Protein AF-A0A954WL47-F1 (afdb_monomer)

pLDDT: mean 75.38, std 18.63, range [33.91, 95.5]

Nearest PDB structures (foldseek):
  4k7r-assembly1_A  TM=2.442E-01  e=9.337E+00  Escherichia coli K-12

Radius of gyration: 32.82 Å; Cα contacts (8 Å, |Δi|>4): 148; chains: 1; bounding box: 80×75×80 Å

Structure (mmCIF, N/CA/C/O backbone):
data_AF-A0A954WL47-F1
#
_entry.id   AF-A0A954WL47-F1
#
loop_
_atom_site.group_PDB
_atom_site.id
_atom_site.type_symbol
_atom_site.label_atom_id
_atom_site.label_alt_id
_atom_site.label_comp_id
_atom_site.label_asym_id
_atom_site.label_entity_id
_atom_site.label_seq_id
_atom_site.pdbx_PDB_ins_code
_atom_site.Cartn_x
_atom_site.Cartn_y
_atom_site.Cartn_z
_atom_site.occupancy
_atom_site.B_iso_or_equiv
_atom_site.auth_seq_id
_atom_site.auth_comp_id
_atom_site.auth_asym_id
_atom_site.auth_atom_id
_atom_site.pdbx_PDB_model_num
ATOM 1 N N . ASP A 1 1 ? -20.703 -9.433 -10.220 1.00 66.06 1 ASP A N 1
ATOM 2 C CA . ASP A 1 1 ? -19.665 -9.596 -9.193 1.00 66.06 1 ASP A CA 1
ATOM 3 C C . ASP A 1 1 ? -19.896 -8.553 -8.104 1.00 66.06 1 ASP A C 1
ATOM 5 O O . ASP A 1 1 ? -20.105 -7.383 -8.416 1.00 66.06 1 ASP A O 1
ATOM 9 N N . LEU A 1 2 ? -19.964 -8.980 -6.845 1.00 84.06 2 LEU A N 1
ATOM 10 C CA . LEU A 1 2 ? -20.171 -8.083 -5.706 1.00 84.06 2 LEU A CA 1
ATOM 11 C C . LEU A 1 2 ? -18.911 -7.250 -5.420 1.00 84.06 2 LEU A C 1
ATOM 13 O O . LEU A 1 2 ? -19.031 -6.109 -4.975 1.00 84.06 2 LEU A O 1
ATOM 17 N N . GLY A 1 3 ? -17.723 -7.790 -5.718 1.00 80.69 3 GLY A N 1
ATOM 18 C CA . GLY A 1 3 ? -16.443 -7.127 -5.466 1.00 80.69 3 GLY A CA 1
ATOM 19 C C . GLY A 1 3 ? -16.316 -5.807 -6.218 1.00 80.69 3 GLY A C 1
ATOM 20 O O . GLY A 1 3 ? -16.008 -4.786 -5.612 1.00 80.69 3 GLY A O 1
ATOM 21 N N . ASP A 1 4 ? -16.657 -5.798 -7.505 1.00 83.25 4 ASP A N 1
ATOM 22 C CA . ASP A 1 4 ? -16.600 -4.592 -8.341 1.00 83.25 4 ASP A CA 1
ATOM 23 C C . ASP A 1 4 ? -17.608 -3.522 -7.899 1.00 83.25 4 ASP A C 1
ATOM 25 O O . ASP A 1 4 ? -17.329 -2.323 -7.943 1.00 83.25 4 ASP A O 1
ATOM 29 N N . THR A 1 5 ? -18.774 -3.953 -7.408 1.00 87.75 5 THR A N 1
ATOM 30 C CA . THR A 1 5 ? -19.810 -3.044 -6.894 1.00 87.75 5 THR A CA 1
ATOM 31 C C . THR A 1 5 ? -19.351 -2.383 -5.598 1.00 87.75 5 THR A C 1
ATOM 33 O O . THR A 1 5 ? -19.412 -1.161 -5.466 1.00 87.75 5 THR A O 1
ATOM 36 N N . ILE A 1 6 ? -18.821 -3.172 -4.656 1.00 85.88 6 ILE A N 1
ATOM 37 C CA . ILE A 1 6 ? -18.191 -2.646 -3.438 1.00 85.88 6 ILE A CA 1
ATOM 38 C C . ILE A 1 6 ? -17.049 -1.711 -3.826 1.00 85.88 6 ILE A C 1
ATOM 40 O O . ILE A 1 6 ? -16.905 -0.630 -3.252 1.00 85.88 6 ILE A O 1
ATOM 44 N N . ASP A 1 7 ? -16.268 -2.085 -4.837 1.00 81.31 7 ASP A N 1
ATOM 45 C CA . ASP A 1 7 ? -15.138 -1.294 -5.270 1.00 81.31 7 ASP A CA 1
ATOM 46 C C . ASP A 1 7 ? -15.540 0.069 -5.858 1.00 81.31 7 ASP A C 1
ATOM 48 O O . ASP A 1 7 ? -14.795 1.039 -5.691 1.00 81.31 7 ASP A O 1
ATOM 52 N N . SER A 1 8 ? -16.703 0.155 -6.499 1.00 83.94 8 SER A N 1
ATOM 53 C CA . SER A 1 8 ? -17.252 1.393 -7.054 1.00 83.94 8 SER A CA 1
ATOM 54 C C . SER A 1 8 ? -17.951 2.261 -6.002 1.00 83.94 8 SER A C 1
ATOM 56 O O . SER A 1 8 ? -17.809 3.483 -6.020 1.00 83.94 8 SER A O 1
ATOM 58 N N . CYS A 1 9 ? -18.673 1.650 -5.059 1.00 87.19 9 CYS A N 1
ATOM 59 C CA . CYS A 1 9 ? -19.509 2.375 -4.099 1.00 87.19 9 CYS A CA 1
ATOM 60 C C . CYS A 1 9 ? -18.787 2.769 -2.802 1.00 87.19 9 CYS A C 1
ATOM 62 O O . CYS A 1 9 ? -19.309 3.578 -2.035 1.00 87.19 9 CYS A O 1
ATOM 64 N N . THR A 1 10 ? -17.608 2.211 -2.519 1.00 87.44 10 THR A N 1
ATOM 65 C CA . THR A 1 10 ? -16.843 2.548 -1.309 1.00 87.44 10 THR A CA 1
ATOM 66 C C . THR A 1 10 ? -15.796 3.615 -1.598 1.00 87.44 10 THR A C 1
ATOM 68 O O . THR A 1 10 ? -15.015 3.485 -2.537 1.00 87.44 10 THR A O 1
ATOM 71 N N . ALA A 1 11 ? -15.771 4.662 -0.763 1.00 89.06 11 ALA A N 1
ATOM 72 C CA . ALA A 1 11 ? -14.850 5.801 -0.857 1.00 89.06 11 ALA A CA 1
ATOM 73 C C . ALA A 1 11 ? -13.423 5.489 -0.363 1.00 89.06 11 ALA A C 1
ATOM 75 O O . ALA A 1 11 ? -12.446 6.087 -0.821 1.00 89.06 11 ALA A O 1
ATOM 76 N N . PHE A 1 12 ? -13.311 4.566 0.593 1.00 90.88 12 PHE A N 1
ATOM 77 C CA . PHE A 1 12 ? -12.076 4.208 1.280 1.00 90.88 12 PHE A CA 1
ATOM 78 C C . PHE A 1 12 ? -11.968 2.696 1.394 1.00 90.88 12 PHE A C 1
ATOM 80 O O . PHE A 1 12 ? -12.939 2.028 1.752 1.00 90.88 12 PHE A O 1
ATOM 87 N N . LYS A 1 13 ? -10.774 2.170 1.126 1.00 91.25 13 LYS A N 1
ATOM 88 C CA . LYS A 1 13 ? -10.486 0.742 1.227 1.00 91.25 13 LYS A CA 1
ATOM 89 C C . LYS A 1 13 ? -9.172 0.533 1.941 1.00 91.25 13 LYS A C 1
ATOM 91 O O . LYS A 1 13 ? -8.182 1.189 1.621 1.00 91.25 13 LYS A O 1
ATOM 96 N N . GLN A 1 14 ? -9.176 -0.419 2.862 1.00 92.62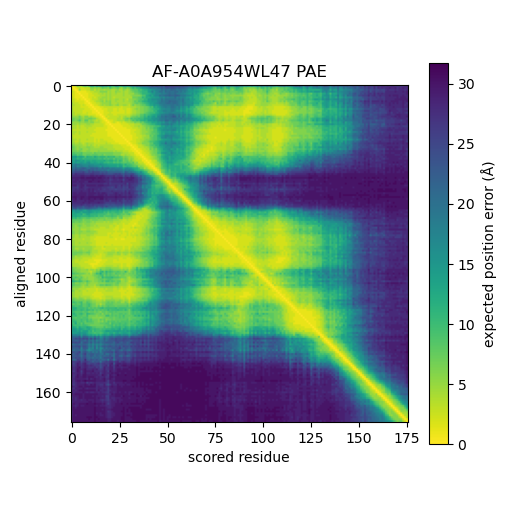 14 GLN A N 1
ATOM 97 C CA . GLN A 1 14 ? -7.994 -0.845 3.587 1.00 92.62 14 GLN A CA 1
ATOM 98 C C . GLN A 1 14 ? -7.886 -2.365 3.516 1.00 92.62 14 GLN A C 1
ATOM 100 O O . GLN A 1 14 ? -8.794 -3.082 3.932 1.00 92.62 14 GLN A O 1
ATOM 105 N N . VAL A 1 15 ? -6.771 -2.845 2.978 1.00 92.12 15 VAL A N 1
ATOM 106 C CA . VAL A 1 15 ? -6.450 -4.264 2.844 1.00 92.12 15 VAL A CA 1
ATOM 107 C C . VAL A 1 15 ? -5.295 -4.572 3.783 1.00 92.12 15 VAL A C 1
ATOM 109 O O . VAL A 1 15 ? -4.207 -4.020 3.645 1.00 92.12 15 VAL A O 1
ATOM 112 N N . PHE A 1 16 ? -5.524 -5.443 4.761 1.00 90.50 16 PHE A N 1
ATOM 113 C CA . PHE A 1 16 ? -4.490 -5.825 5.728 1.00 90.50 16 PHE A CA 1
ATOM 114 C C . PHE A 1 16 ? -3.613 -6.966 5.220 1.00 90.50 16 PHE A C 1
ATOM 116 O O . PHE A 1 16 ? -2.416 -6.992 5.486 1.00 90.50 16 PHE A O 1
ATOM 123 N N . ARG A 1 17 ? -4.214 -7.918 4.502 1.00 88.00 17 ARG A N 1
ATOM 124 C CA . ARG A 1 17 ? -3.555 -9.121 3.997 1.00 88.00 17 ARG A CA 1
ATOM 125 C C . ARG A 1 17 ? -4.090 -9.432 2.606 1.00 88.00 17 ARG A C 1
ATOM 127 O O . ARG A 1 17 ? -5.291 -9.638 2.463 1.00 88.00 17 ARG A O 1
ATOM 134 N N . ALA A 1 18 ? -3.202 -9.490 1.620 1.00 85.81 18 ALA A N 1
ATOM 135 C CA . ALA A 1 18 ? -3.485 -10.068 0.313 1.00 85.81 18 ALA A CA 1
ATOM 136 C C . ALA A 1 18 ? -2.612 -11.315 0.144 1.00 85.81 18 ALA A C 1
ATOM 138 O O . ALA A 1 18 ? -1.388 -11.216 0.076 1.00 85.81 18 ALA A O 1
ATOM 139 N N . SER A 1 19 ? -3.236 -12.491 0.162 1.00 85.50 19 SER A N 1
ATOM 140 C CA . SER A 1 19 ? -2.545 -13.780 -0.000 1.00 85.50 19 SER A CA 1
ATOM 141 C C . SER A 1 19 ? -2.903 -14.479 -1.306 1.00 85.50 19 SER A C 1
ATOM 143 O O . SER A 1 19 ? -2.136 -15.303 -1.793 1.00 85.50 19 SER A O 1
ATOM 145 N N . ASP A 1 20 ? -4.067 -14.171 -1.865 1.00 90.94 20 ASP A N 1
ATOM 146 C CA . ASP A 1 20 ? -4.564 -14.755 -3.097 1.00 90.94 20 ASP A CA 1
ATOM 147 C C . ASP A 1 20 ? -3.987 -14.055 -4.333 1.00 90.94 20 ASP A C 1
ATOM 149 O O . ASP A 1 20 ? -3.747 -12.846 -4.351 1.00 90.94 20 ASP A O 1
ATOM 153 N N . LEU A 1 21 ? -3.777 -14.838 -5.393 1.00 91.25 21 LEU A N 1
ATOM 154 C CA . LEU A 1 21 ? -3.195 -14.350 -6.641 1.00 91.25 21 LEU A CA 1
ATOM 155 C C . LEU A 1 21 ? -4.058 -13.257 -7.291 1.00 91.25 21 LEU A C 1
ATOM 157 O O . LEU A 1 21 ? -3.520 -12.265 -7.774 1.00 91.25 21 LEU A O 1
ATOM 161 N N . ALA A 1 22 ? -5.384 -13.416 -7.261 1.00 90.62 22 ALA A N 1
ATOM 162 C CA . ALA A 1 22 ? -6.315 -12.469 -7.866 1.00 90.62 22 ALA A CA 1
ATOM 163 C C . ALA A 1 22 ? -6.257 -11.090 -7.186 1.00 90.62 22 ALA A C 1
ATOM 165 O O . ALA A 1 22 ? -6.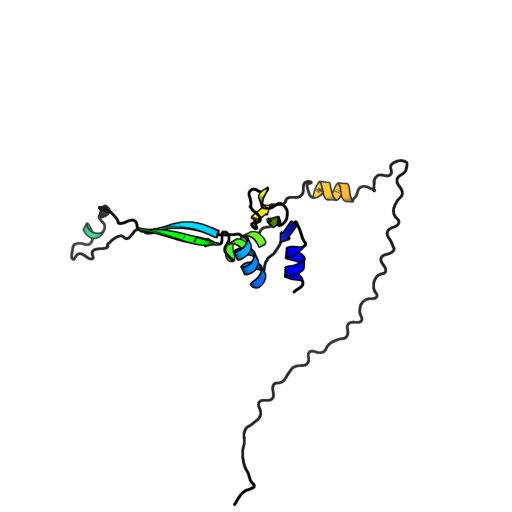216 -10.065 -7.867 1.00 90.62 22 ALA A O 1
ATOM 166 N N . SER A 1 23 ? -6.197 -11.042 -5.853 1.00 89.69 23 SER A N 1
ATOM 167 C CA . SER A 1 23 ? -6.048 -9.787 -5.112 1.00 89.69 23 SER A CA 1
ATOM 168 C C . SER A 1 23 ? -4.670 -9.172 -5.292 1.00 89.69 23 SER A C 1
ATOM 170 O O . SER A 1 23 ? -4.583 -7.951 -5.367 1.00 89.69 23 SER A O 1
ATOM 172 N N . LEU A 1 24 ? -3.604 -9.975 -5.399 1.00 93.06 24 LEU A N 1
ATOM 173 C CA . LEU A 1 24 ? -2.263 -9.458 -5.693 1.00 93.06 24 LEU A CA 1
ATOM 174 C C . LEU A 1 24 ? -2.224 -8.775 -7.064 1.00 93.06 24 LEU A C 1
ATOM 176 O O . LEU A 1 24 ? -1.834 -7.616 -7.137 1.00 93.06 24 LEU A O 1
ATOM 180 N N . GLN A 1 25 ? -2.735 -9.428 -8.111 1.00 93.25 25 GLN A N 1
ATOM 181 C CA . GLN A 1 25 ? -2.833 -8.840 -9.454 1.00 93.25 25 GLN A CA 1
ATOM 182 C C . GLN A 1 25 ? -3.717 -7.587 -9.472 1.00 93.25 25 GLN A C 1
ATOM 184 O O . GLN A 1 25 ? -3.389 -6.582 -10.104 1.00 93.25 25 GLN A O 1
ATOM 189 N N . ARG A 1 26 ? -4.834 -7.610 -8.733 1.00 90.88 26 ARG A N 1
ATOM 190 C CA . ARG A 1 26 ? -5.706 -6.440 -8.578 1.00 90.88 26 ARG A CA 1
ATOM 191 C C . ARG A 1 26 ? -4.963 -5.285 -7.904 1.00 90.88 26 ARG A C 1
ATOM 193 O O . ARG A 1 26 ? -5.067 -4.149 -8.352 1.00 90.88 26 ARG A O 1
ATOM 200 N N . LEU A 1 27 ? -4.226 -5.545 -6.828 1.00 92.31 27 LEU A N 1
ATOM 201 C CA . LEU A 1 27 ? -3.475 -4.525 -6.094 1.00 92.31 27 LEU A CA 1
ATOM 202 C C . LEU A 1 27 ? -2.289 -3.984 -6.892 1.00 92.31 27 LEU A C 1
ATOM 204 O O . LEU A 1 27 ? -2.045 -2.780 -6.841 1.00 92.31 27 LEU A O 1
ATOM 208 N N . GLU A 1 28 ? -1.612 -4.838 -7.654 1.00 93.81 28 GLU A N 1
ATOM 209 C CA . GLU A 1 28 ? -0.549 -4.469 -8.588 1.00 93.81 28 GLU A CA 1
ATOM 210 C C . GLU A 1 28 ? -1.083 -3.480 -9.632 1.00 93.81 28 GLU A C 1
ATOM 212 O O . GLU A 1 28 ? -0.573 -2.362 -9.739 1.00 93.81 28 GLU A O 1
ATOM 217 N N . ALA A 1 29 ? -2.206 -3.805 -10.283 1.00 91.56 29 ALA A N 1
ATOM 218 C CA . ALA A 1 29 ? -2.870 -2.911 -11.234 1.00 91.56 29 ALA A CA 1
ATOM 219 C C . ALA A 1 29 ? -3.306 -1.576 -10.595 1.00 91.56 29 ALA A C 1
ATOM 221 O O . ALA A 1 29 ? -3.204 -0.513 -11.208 1.00 91.56 29 ALA A O 1
ATOM 222 N N . LEU A 1 30 ? -3.769 -1.606 -9.341 1.00 90.62 30 LEU A N 1
ATOM 223 C CA . LEU A 1 30 ? -4.202 -0.413 -8.604 1.00 90.62 30 LEU A CA 1
ATOM 224 C C . LEU A 1 30 ? -3.051 0.424 -8.021 1.00 90.62 30 LEU A C 1
ATOM 226 O O . LEU A 1 30 ? -3.276 1.569 -7.620 1.00 90.62 30 LEU A O 1
ATOM 230 N N . SER A 1 31 ? -1.834 -0.116 -7.938 1.00 90.25 31 SER A N 1
ATOM 231 C CA . SER A 1 31 ? -0.657 0.606 -7.435 1.00 90.25 31 SER A CA 1
ATOM 232 C C . SER A 1 31 ? -0.153 1.677 -8.414 1.00 90.25 31 SER A C 1
ATOM 234 O O . SER A 1 31 ? 0.487 2.657 -8.013 1.00 90.25 31 SER A O 1
ATOM 236 N N . GLY A 1 32 ? -0.520 1.536 -9.690 1.00 90.06 32 GLY A N 1
ATOM 237 C CA . GLY A 1 32 ? -0.058 2.374 -10.788 1.00 90.06 32 GLY A CA 1
ATOM 238 C C . GLY A 1 32 ? 1.329 1.973 -11.286 1.00 90.06 32 GLY A C 1
ATOM 239 O O . GLY A 1 32 ? 1.947 1.042 -10.780 1.00 90.06 32 GLY A O 1
ATOM 240 N N . LEU A 1 33 ? 1.813 2.704 -12.288 1.00 91.19 33 LEU A N 1
ATOM 241 C CA . LEU A 1 33 ? 3.108 2.453 -12.915 1.00 91.19 33 LEU A CA 1
ATOM 242 C C . LEU A 1 33 ? 4.186 3.403 -12.374 1.00 91.19 33 LEU A C 1
ATOM 244 O O . LEU A 1 33 ? 3.898 4.508 -11.890 1.00 91.19 33 LEU A O 1
ATOM 248 N N . VAL A 1 34 ? 5.428 2.942 -12.439 1.00 91.12 34 VAL A N 1
ATOM 249 C CA . VAL A 1 34 ? 6.648 3.701 -12.189 1.00 91.12 34 VAL A CA 1
ATOM 250 C C . VAL A 1 34 ? 7.630 3.440 -13.326 1.00 91.12 34 VAL A C 1
ATOM 252 O O . VAL A 1 34 ? 7.690 2.339 -13.872 1.00 91.12 34 VAL A O 1
ATOM 255 N N . THR A 1 35 ? 8.367 4.477 -13.695 1.00 91.81 35 THR A N 1
ATOM 256 C CA . THR A 1 35 ? 9.456 4.394 -14.658 1.00 91.81 35 THR A CA 1
ATOM 257 C C . THR A 1 35 ? 10.730 4.014 -13.917 1.00 91.81 35 THR A C 1
ATOM 259 O O . THR A 1 35 ? 11.194 4.776 -13.068 1.00 91.81 35 THR A O 1
ATOM 262 N N . ASP A 1 36 ? 11.290 2.859 -14.250 1.00 87.94 36 ASP A N 1
ATOM 263 C CA . ASP A 1 36 ? 12.579 2.400 -13.750 1.00 87.94 36 ASP A CA 1
ATOM 264 C C . ASP A 1 36 ? 13.662 2.598 -14.815 1.00 87.94 36 ASP A C 1
ATOM 266 O O . ASP A 1 36 ? 13.458 2.361 -16.009 1.00 87.94 36 ASP A O 1
ATOM 270 N N . HIS A 1 37 ? 14.852 2.996 -14.364 1.00 88.94 37 HIS A N 1
ATOM 271 C CA . HIS A 1 37 ? 16.038 3.107 -15.205 1.00 88.94 37 HIS A CA 1
ATOM 272 C C . HIS A 1 37 ? 17.027 2.004 -14.830 1.00 88.94 37 HIS A C 1
ATOM 274 O O . HIS A 1 37 ? 17.549 1.973 -13.716 1.00 88.94 37 HIS A O 1
ATOM 280 N N . ALA A 1 38 ? 17.310 1.109 -15.771 1.00 85.31 38 ALA A N 1
ATOM 281 C CA . ALA A 1 38 ? 18.333 0.087 -15.621 1.00 85.31 38 ALA A CA 1
ATOM 282 C C . ALA A 1 38 ? 19.578 0.495 -16.414 1.00 85.31 38 ALA A C 1
ATOM 284 O O . ALA A 1 38 ? 19.538 0.603 -17.639 1.00 85.31 38 ALA A O 1
ATOM 285 N N . ALA A 1 39 ? 20.688 0.726 -15.714 1.00 85.12 39 ALA A N 1
ATOM 286 C CA . ALA A 1 39 ? 21.993 0.931 -16.328 1.00 85.12 39 ALA A CA 1
ATOM 287 C C . ALA A 1 39 ? 22.743 -0.403 -16.363 1.00 85.12 39 ALA A C 1
ATOM 289 O O . ALA A 1 39 ? 23.002 -1.013 -15.326 1.00 85.12 39 ALA A O 1
ATOM 290 N N . THR A 1 40 ? 23.084 -0.859 -17.563 1.00 82.88 40 THR A N 1
ATOM 291 C CA . THR A 1 40 ? 23.904 -2.053 -17.782 1.00 82.88 40 THR A CA 1
ATOM 292 C C . THR A 1 40 ? 25.260 -1.641 -18.329 1.00 82.88 40 THR A C 1
ATOM 294 O O . THR A 1 40 ? 25.353 -0.805 -19.229 1.00 82.88 40 THR A O 1
ATOM 297 N N . TRP A 1 41 ? 26.315 -2.209 -17.752 1.00 76.88 41 TRP A N 1
ATOM 298 C CA . TRP A 1 41 ? 27.691 -2.005 -18.180 1.00 76.88 41 TRP A CA 1
ATOM 299 C C . TRP A 1 41 ? 28.205 -3.314 -18.775 1.00 76.88 41 TRP A C 1
ATOM 301 O O . TRP A 1 41 ? 28.008 -4.389 -18.206 1.00 76.88 41 TRP A O 1
ATOM 311 N N . HIS A 1 42 ? 28.822 -3.225 -19.949 1.00 72.25 42 HIS A N 1
ATOM 312 C CA . HIS A 1 42 ? 29.463 -4.360 -20.595 1.00 72.25 42 HIS A CA 1
ATOM 313 C C . HIS A 1 42 ? 30.973 -4.165 -20.536 1.00 72.25 42 HIS A C 1
ATOM 315 O O . HIS A 1 42 ? 31.490 -3.193 -21.081 1.00 72.25 42 HIS A O 1
ATOM 321 N N . GLN A 1 43 ? 31.673 -5.098 -19.893 1.00 69.06 43 GLN A N 1
ATOM 322 C CA . GLN A 1 43 ? 33.127 -5.179 -19.953 1.00 69.06 43 GLN A CA 1
ATOM 323 C C . GLN A 1 43 ? 33.507 -6.221 -21.001 1.00 69.06 43 GLN A C 1
ATOM 325 O O . GLN A 1 43 ? 33.186 -7.404 -20.860 1.00 69.06 43 GLN A O 1
ATOM 330 N N . ALA A 1 44 ? 34.159 -5.779 -22.074 1.00 63.56 44 ALA A N 1
ATOM 331 C CA . ALA A 1 44 ? 34.753 -6.702 -23.025 1.00 63.56 44 ALA A CA 1
ATOM 332 C C . ALA A 1 44 ? 35.930 -7.410 -22.338 1.00 63.56 44 ALA A C 1
ATOM 334 O O . ALA A 1 44 ? 36.888 -6.770 -21.914 1.00 63.56 44 ALA A O 1
ATOM 335 N N . TYR A 1 45 ? 35.838 -8.732 -22.193 1.00 64.62 45 TYR A N 1
ATOM 336 C CA . TYR A 1 45 ? 36.961 -9.557 -21.761 1.00 64.62 45 TYR A CA 1
ATOM 337 C C . TYR A 1 45 ? 37.660 -10.103 -23.005 1.00 64.62 45 TYR A C 1
ATOM 339 O O . TYR A 1 45 ? 37.175 -11.045 -23.637 1.00 64.62 45 TYR A O 1
ATOM 347 N N . GLU A 1 46 ? 38.791 -9.510 -23.378 1.00 61.22 46 GLU A N 1
ATOM 348 C CA . GLU A 1 46 ? 39.641 -10.080 -24.418 1.00 61.22 46 GLU A CA 1
ATOM 349 C C . GLU A 1 46 ? 40.461 -11.231 -23.833 1.00 61.22 46 GLU A C 1
ATOM 351 O O . GLU A 1 46 ? 41.318 -11.055 -22.968 1.00 61.22 46 GLU A O 1
ATOM 356 N N . ARG A 1 47 ? 40.213 -12.453 -24.316 1.00 60.5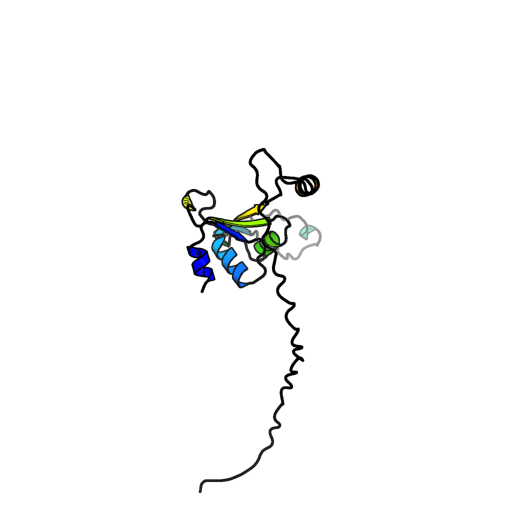0 47 ARG A N 1
ATOM 357 C CA . ARG A 1 47 ? 41.013 -13.628 -23.954 1.00 60.50 47 ARG A CA 1
ATOM 358 C C . ARG A 1 47 ? 42.329 -13.614 -24.739 1.00 60.50 47 ARG A C 1
ATOM 360 O O . ARG A 1 47 ? 42.527 -14.427 -25.638 1.00 60.50 47 ARG A O 1
ATOM 367 N N . GLY A 1 48 ? 43.220 -12.683 -24.410 1.00 55.88 48 GLY A N 1
ATOM 368 C CA . GLY A 1 48 ? 44.561 -12.607 -24.984 1.00 55.88 48 GLY A CA 1
ATOM 369 C C . GLY A 1 48 ? 45.434 -13.810 -24.596 1.00 55.88 48 GLY A C 1
ATOM 370 O O . GLY A 1 48 ? 45.478 -14.250 -23.438 1.00 55.88 48 GLY A O 1
ATOM 371 N N . THR A 1 49 ? 46.153 -14.370 -25.568 1.00 58.56 49 THR A N 1
ATOM 372 C CA . THR A 1 49 ? 47.295 -15.270 -25.349 1.00 58.56 49 THR A CA 1
ATOM 373 C C . THR A 1 49 ? 48.472 -14.464 -24.788 1.00 58.56 49 THR A C 1
ATOM 375 O O . THR A 1 49 ? 49.125 -13.749 -25.538 1.00 58.56 49 THR A O 1
ATOM 378 N N . GLY A 1 50 ? 48.718 -14.571 -23.477 1.00 62.34 50 GLY A N 1
ATOM 379 C CA . GLY A 1 50 ? 49.743 -13.839 -22.719 1.00 62.34 50 GLY A CA 1
ATOM 380 C C . GLY A 1 50 ? 49.835 -14.347 -21.272 1.00 62.34 50 GLY A C 1
ATOM 381 O O . GLY A 1 50 ? 49.002 -15.167 -20.866 1.00 62.34 50 GLY A O 1
ATOM 382 N N . ASP A 1 51 ? 50.863 -13.919 -20.534 1.00 64.06 51 ASP A N 1
ATOM 383 C CA . ASP A 1 51 ? 51.185 -14.392 -19.179 1.00 64.06 51 ASP A CA 1
ATOM 384 C C . ASP A 1 51 ? 50.068 -14.065 -18.166 1.00 64.06 51 ASP A C 1
ATOM 386 O O . ASP A 1 51 ? 49.332 -13.090 -18.308 1.00 64.06 51 ASP A O 1
ATOM 390 N N . LEU A 1 52 ? 49.883 -14.922 -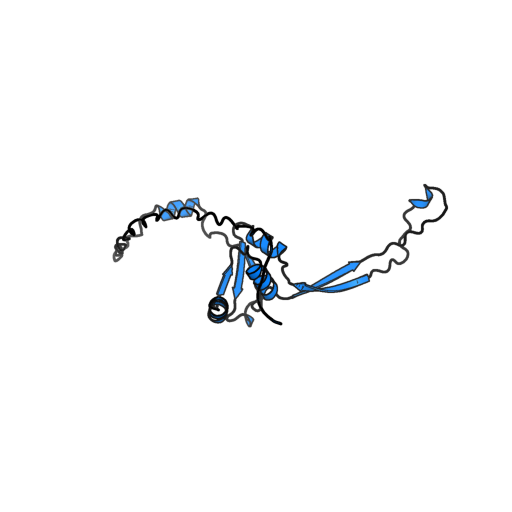17.158 1.00 59.03 52 LEU A N 1
ATOM 391 C CA . LEU A 1 52 ? 48.750 -14.854 -16.221 1.00 59.03 52 LEU A CA 1
ATOM 392 C C . LEU A 1 52 ? 48.750 -13.588 -15.354 1.00 59.03 52 LEU A C 1
ATOM 394 O O . LEU A 1 52 ? 47.678 -13.173 -14.923 1.00 59.03 52 LEU A O 1
ATOM 398 N N . SER A 1 53 ? 49.914 -12.990 -15.110 1.00 57.88 53 SER A N 1
ATOM 399 C CA . SER A 1 53 ? 50.091 -11.756 -14.333 1.00 57.88 53 SER A CA 1
ATOM 400 C C . SER A 1 53 ? 49.581 -10.508 -15.058 1.00 57.88 53 SER A C 1
ATOM 402 O O . SER A 1 53 ? 48.927 -9.686 -14.426 1.00 57.88 53 SER A O 1
ATOM 404 N N . ASP A 1 54 ? 49.759 -10.423 -16.379 1.00 55.53 54 ASP A N 1
ATOM 405 C CA . ASP A 1 54 ? 49.298 -9.280 -17.188 1.00 55.53 54 ASP A CA 1
ATOM 406 C C . ASP A 1 54 ? 47.780 -9.336 -17.452 1.00 55.53 54 ASP A C 1
ATOM 408 O O . ASP A 1 54 ? 47.158 -8.362 -17.861 1.00 55.53 54 ASP A O 1
ATOM 412 N N . ARG A 1 55 ? 47.144 -10.490 -17.196 1.00 52.66 55 ARG A N 1
ATOM 413 C CA . ARG A 1 55 ? 45.692 -10.699 -17.358 1.00 52.66 55 ARG A CA 1
ATOM 414 C C . ARG A 1 55 ? 44.844 -10.138 -16.216 1.00 52.66 55 ARG A C 1
ATOM 416 O O . ARG A 1 55 ? 43.626 -10.065 -16.371 1.00 52.66 55 ARG A O 1
ATOM 423 N N . TYR A 1 56 ? 45.463 -9.825 -15.076 1.00 53.38 56 TYR A N 1
ATOM 424 C CA . TYR A 1 56 ? 44.798 -9.245 -13.903 1.00 53.38 56 TYR A CA 1
ATOM 425 C C . TYR A 1 56 ? 45.178 -7.785 -13.664 1.00 53.38 56 TYR A C 1
ATOM 427 O O . TYR A 1 56 ? 44.682 -7.200 -12.701 1.00 53.38 56 TYR A O 1
ATOM 435 N N . GLU A 1 57 ? 46.019 -7.184 -14.513 1.00 51.19 57 GLU A N 1
ATOM 436 C CA . GLU A 1 57 ? 46.081 -5.728 -14.551 1.00 51.19 57 GLU A CA 1
ATOM 437 C C . GLU A 1 57 ? 44.693 -5.242 -14.954 1.00 51.19 57 GLU A C 1
ATOM 439 O O . GLU A 1 57 ? 44.162 -5.615 -16.002 1.00 51.19 57 GLU A O 1
ATOM 444 N N . GLU A 1 58 ? 44.061 -4.507 -14.040 1.00 53.97 58 GLU A N 1
ATOM 445 C CA . GLU A 1 58 ? 42.769 -3.872 -14.230 1.00 53.97 58 GLU A CA 1
ATOM 446 C C . GLU A 1 58 ? 42.849 -3.044 -15.512 1.00 53.97 58 GLU A C 1
ATOM 448 O O . GLU A 1 58 ? 43.319 -1.909 -15.495 1.00 53.97 58 GLU A O 1
ATOM 453 N N . MET A 1 59 ? 42.423 -3.622 -16.642 1.00 50.84 59 MET A N 1
ATOM 454 C CA . MET A 1 59 ? 42.186 -2.853 -17.852 1.00 50.84 59 MET A CA 1
ATOM 455 C C . MET A 1 59 ? 41.197 -1.773 -17.449 1.00 50.84 59 MET A C 1
ATOM 457 O O . MET A 1 59 ? 40.018 -2.049 -17.199 1.00 50.84 59 MET A O 1
ATOM 461 N N . HIS A 1 60 ? 41.712 -0.551 -17.325 1.00 50.28 60 HIS A N 1
ATOM 462 C CA . HIS A 1 60 ? 40.909 0.645 -17.236 1.00 50.28 60 HIS A CA 1
ATOM 463 C C . HIS A 1 60 ? 39.867 0.529 -18.341 1.00 50.28 60 HIS A C 1
ATOM 465 O O . HIS A 1 60 ? 40.215 0.316 -19.500 1.00 50.28 60 HIS A O 1
ATOM 471 N N . ALA A 1 61 ? 38.589 0.550 -17.960 1.00 50.81 61 ALA A N 1
ATOM 472 C CA . ALA A 1 61 ? 37.496 0.533 -18.912 1.00 50.81 61 ALA A CA 1
ATOM 473 C C . ALA A 1 61 ? 37.575 1.835 -19.718 1.00 50.81 61 ALA A C 1
ATOM 475 O O . ALA A 1 61 ? 36.974 2.838 -19.339 1.00 50.81 61 ALA A O 1
ATOM 476 N N . GLU A 1 62 ? 38.386 1.838 -20.773 1.00 51.22 62 GLU A N 1
ATOM 477 C CA . GLU A 1 62 ? 38.421 2.893 -21.771 1.00 51.22 62 GLU A CA 1
ATOM 478 C C . GLU A 1 62 ? 37.035 2.897 -22.421 1.00 51.22 62 GLU A C 1
ATOM 480 O O . GLU A 1 62 ? 36.663 1.973 -23.140 1.00 51.22 62 GLU A O 1
ATOM 485 N N . ASP A 1 63 ? 36.222 3.879 -22.036 1.00 55.69 63 ASP A N 1
ATOM 486 C CA . ASP A 1 63 ? 34.879 4.135 -22.551 1.00 55.69 63 ASP A CA 1
ATOM 487 C C . ASP A 1 63 ? 33.955 2.903 -22.604 1.00 55.69 63 ASP A C 1
ATOM 489 O O . ASP A 1 63 ? 33.472 2.465 -23.651 1.00 55.69 63 ASP A O 1
ATOM 493 N N . GLY A 1 64 ? 33.636 2.355 -21.427 1.00 57.19 64 GLY A N 1
ATOM 494 C CA . GLY A 1 64 ? 32.565 1.368 -21.294 1.00 57.19 64 GLY A CA 1
ATOM 495 C C . GLY A 1 64 ? 31.218 1.949 -21.740 1.00 57.19 64 GLY A C 1
ATOM 496 O O . GLY A 1 64 ? 30.706 2.892 -21.134 1.00 57.19 64 GLY A O 1
ATOM 497 N N . VAL A 1 65 ? 30.613 1.377 -22.785 1.00 65.94 65 VAL A N 1
ATOM 498 C CA . VAL A 1 65 ? 29.276 1.772 -23.252 1.00 65.94 65 VAL A CA 1
ATOM 499 C C . VAL A 1 65 ? 28.252 1.431 -22.167 1.00 65.94 65 VAL A C 1
ATOM 501 O O . VAL A 1 65 ? 27.859 0.275 -21.997 1.00 65.94 65 VAL A O 1
ATOM 504 N N . VAL A 1 66 ? 27.816 2.443 -21.416 1.00 71.50 66 VAL A N 1
ATOM 505 C CA . VAL A 1 66 ? 26.720 2.312 -20.452 1.00 71.50 66 VAL A CA 1
ATOM 506 C C . VAL A 1 66 ? 25.410 2.321 -21.226 1.00 71.50 66 VAL A C 1
ATOM 508 O O . VAL A 1 66 ? 24.996 3.343 -21.774 1.00 71.50 66 VAL A O 1
ATOM 511 N N . ARG A 1 67 ? 24.730 1.176 -21.263 1.00 78.38 67 ARG A N 1
ATOM 512 C CA . ARG A 1 67 ? 23.389 1.089 -21.833 1.00 78.38 67 ARG A CA 1
ATOM 513 C C . ARG A 1 67 ? 22.376 1.379 -20.737 1.00 78.38 67 ARG A C 1
ATOM 515 O O . ARG A 1 67 ? 22.154 0.553 -19.852 1.00 78.38 67 ARG A O 1
ATOM 522 N N . VAL A 1 68 ? 21.752 2.547 -20.817 1.00 83.75 68 VAL A N 1
ATOM 523 C CA . VAL A 1 68 ? 20.608 2.904 -19.975 1.00 83.75 68 VAL A CA 1
ATOM 524 C C . VAL A 1 68 ? 19.334 2.491 -20.703 1.00 83.75 68 VAL A C 1
ATOM 526 O O . VAL A 1 68 ? 19.069 2.949 -21.813 1.00 83.75 68 VAL A O 1
ATOM 529 N N . THR A 1 69 ? 18.559 1.598 -20.100 1.00 88.00 69 THR A N 1
ATOM 530 C CA . THR A 1 69 ? 17.225 1.221 -20.574 1.00 88.00 69 THR A CA 1
ATOM 531 C C . THR A 1 69 ? 16.179 1.729 -19.600 1.00 88.00 69 THR A C 1
ATOM 533 O O . THR A 1 69 ? 16.283 1.490 -18.398 1.00 88.00 69 THR A O 1
ATOM 536 N N . GLU A 1 70 ? 15.169 2.403 -20.129 1.00 91.62 70 GLU A N 1
ATOM 537 C CA . GLU A 1 70 ? 13.986 2.827 -19.390 1.00 91.62 70 GLU A CA 1
ATOM 538 C C . GLU A 1 70 ? 12.885 1.777 -19.556 1.00 91.62 70 GLU A C 1
ATOM 540 O O . GLU A 1 70 ? 12.646 1.294 -20.665 1.00 91.62 70 GLU A O 1
ATOM 545 N N . MET A 1 71 ? 12.251 1.384 -18.454 1.00 91.25 71 MET A N 1
ATOM 546 C CA . MET A 1 71 ? 11.164 0.407 -18.447 1.00 91.25 71 MET A CA 1
ATOM 547 C C . MET A 1 71 ? 10.058 0.870 -17.505 1.00 91.25 71 MET A C 1
ATOM 549 O O . MET A 1 71 ? 10.326 1.295 -16.386 1.00 91.25 71 MET A O 1
ATOM 553 N N . GLU A 1 72 ? 8.806 0.751 -17.934 1.00 92.81 72 GLU A N 1
ATOM 554 C CA . GLU A 1 72 ? 7.659 0.954 -17.050 1.00 92.81 72 GLU A CA 1
ATOM 555 C C . GLU A 1 72 ? 7.336 -0.349 -16.310 1.00 92.81 72 GLU A C 1
ATOM 557 O O . GLU A 1 72 ? 7.197 -1.410 -16.923 1.00 92.81 72 GLU A O 1
ATOM 562 N N . ARG A 1 73 ? 7.198 -0.275 -14.986 1.00 91.44 73 ARG A N 1
ATOM 563 C CA . ARG A 1 73 ? 6.810 -1.396 -14.120 1.00 91.44 73 ARG A CA 1
ATOM 564 C C . ARG A 1 73 ? 5.661 -0.981 -13.208 1.00 91.44 73 ARG A C 1
ATOM 566 O O . ARG A 1 73 ? 5.479 0.202 -12.925 1.00 91.44 73 ARG A O 1
ATOM 573 N N . ALA A 1 74 ? 4.885 -1.946 -12.721 1.00 91.75 74 ALA A N 1
ATOM 574 C CA . ALA A 1 74 ? 4.020 -1.714 -11.571 1.00 91.75 74 ALA A CA 1
ATOM 575 C C . ALA A 1 74 ? 4.826 -1.172 -10.381 1.00 91.75 74 ALA A C 1
ATOM 577 O O . ALA A 1 74 ? 5.955 -1.585 -10.128 1.00 91.75 74 ALA A O 1
ATOM 578 N N . ARG A 1 75 ? 4.232 -0.239 -9.636 1.00 90.88 75 ARG A N 1
ATOM 579 C CA . ARG A 1 75 ? 4.881 0.394 -8.481 1.00 90.88 75 ARG A CA 1
ATOM 580 C C . ARG A 1 75 ? 5.211 -0.604 -7.372 1.00 90.88 75 ARG A C 1
ATOM 582 O O . ARG A 1 75 ? 6.185 -0.393 -6.657 1.00 90.88 75 ARG A O 1
ATOM 589 N N . TYR A 1 76 ? 4.368 -1.617 -7.203 1.00 93.19 76 TYR A N 1
ATOM 590 C CA . TYR A 1 76 ? 4.599 -2.731 -6.292 1.00 93.19 76 TYR A CA 1
ATOM 591 C C . TYR A 1 76 ? 4.382 -4.022 -7.060 1.00 93.19 76 TYR A C 1
ATOM 593 O O . TYR A 1 76 ? 3.295 -4.217 -7.609 1.00 93.19 76 TYR A O 1
ATOM 601 N N . ASP A 1 77 ? 5.390 -4.888 -7.078 1.00 92.12 77 ASP A N 1
ATOM 602 C CA . ASP A 1 77 ? 5.221 -6.234 -7.613 1.00 92.12 77 ASP A CA 1
ATOM 603 C C . ASP A 1 77 ? 4.504 -7.152 -6.600 1.00 92.12 77 ASP A C 1
ATOM 605 O O . ASP A 1 77 ? 4.201 -6.777 -5.458 1.00 92.12 77 ASP A O 1
ATOM 609 N N . GLY A 1 78 ? 4.192 -8.379 -7.015 1.00 91.44 78 GLY A N 1
ATOM 610 C CA . GLY A 1 78 ? 3.522 -9.347 -6.147 1.00 91.44 78 GLY A CA 1
ATOM 611 C C . GLY A 1 78 ? 4.305 -9.692 -4.872 1.00 91.44 78 GLY A C 1
ATOM 612 O O . GLY A 1 78 ? 3.691 -9.926 -3.826 1.00 91.44 78 GLY A O 1
ATOM 613 N N . ASP A 1 79 ? 5.634 -9.704 -4.924 1.00 92.56 79 ASP A N 1
ATOM 614 C CA . ASP A 1 79 ? 6.490 -10.021 -3.783 1.00 92.56 79 ASP A CA 1
ATOM 615 C C . ASP A 1 79 ? 6.620 -8.830 -2.827 1.00 92.56 79 ASP A C 1
ATOM 617 O O . ASP A 1 79 ? 6.541 -9.021 -1.610 1.00 92.56 79 ASP A O 1
ATOM 621 N N . ASP A 1 80 ? 6.667 -7.600 -3.338 1.00 92.56 80 ASP A N 1
ATOM 622 C CA . ASP A 1 80 ? 6.548 -6.371 -2.554 1.00 92.56 80 ASP A CA 1
ATOM 623 C C . ASP A 1 80 ? 5.220 -6.333 -1.797 1.00 92.56 80 ASP A C 1
ATOM 625 O O . ASP A 1 80 ? 5.184 -6.076 -0.589 1.00 92.56 80 ASP A O 1
ATOM 629 N N . LEU A 1 81 ? 4.110 -6.631 -2.478 1.00 93.81 81 LEU A N 1
ATOM 630 C CA . LEU A 1 81 ? 2.775 -6.653 -1.875 1.00 93.81 81 LEU A CA 1
ATOM 631 C C . LEU A 1 81 ? 2.650 -7.734 -0.791 1.00 93.81 81 LEU A C 1
ATOM 633 O O . LEU A 1 81 ? 2.037 -7.494 0.259 1.00 93.81 81 LEU A O 1
ATOM 637 N N . ARG A 1 82 ? 3.272 -8.901 -0.991 1.00 92.50 82 ARG A N 1
ATOM 638 C CA . ARG A 1 82 ? 3.380 -9.951 0.036 1.00 92.50 82 ARG A CA 1
ATOM 639 C C . ARG A 1 82 ? 4.248 -9.507 1.207 1.00 92.50 82 ARG A C 1
ATOM 641 O O . ARG A 1 82 ? 3.873 -9.730 2.359 1.00 92.50 82 ARG A O 1
ATOM 648 N N . ALA A 1 83 ? 5.374 -8.851 0.937 1.00 91.81 83 ALA A N 1
ATOM 649 C CA . ALA A 1 83 ? 6.276 -8.333 1.959 1.00 91.81 83 ALA A CA 1
ATOM 650 C C . ALA A 1 83 ? 5.623 -7.213 2.784 1.00 91.81 83 ALA A C 1
ATOM 652 O O . ALA A 1 83 ? 5.837 -7.117 3.990 1.00 91.81 83 ALA A O 1
ATOM 653 N N . ILE A 1 84 ? 4.792 -6.374 2.166 1.00 92.38 84 ILE A N 1
ATOM 654 C CA . ILE A 1 84 ? 3.967 -5.380 2.859 1.00 92.38 84 ILE A CA 1
ATOM 655 C C . ILE A 1 84 ? 2.927 -6.092 3.731 1.00 92.38 84 ILE A C 1
ATOM 657 O O . ILE A 1 84 ? 2.838 -5.809 4.923 1.00 92.38 84 ILE A O 1
ATOM 661 N N . SER A 1 85 ? 2.200 -7.062 3.174 1.00 90.88 85 SER A N 1
ATOM 662 C CA . SER A 1 85 ? 1.136 -7.797 3.878 1.00 90.88 85 SER A CA 1
ATOM 663 C C . SER A 1 85 ? 1.636 -8.669 5.040 1.00 90.88 85 SER A C 1
ATOM 665 O O . SER A 1 85 ? 0.877 -8.983 5.963 1.00 90.88 85 SER A O 1
ATOM 667 N N . SER A 1 86 ? 2.901 -9.098 5.012 1.00 90.88 86 SER A N 1
ATOM 668 C CA . SER A 1 86 ? 3.501 -9.907 6.078 1.00 90.88 86 SER A CA 1
ATOM 669 C C . SER A 1 86 ? 3.919 -9.072 7.292 1.00 90.88 86 SER A C 1
ATOM 671 O O . SER A 1 86 ? 3.976 -9.600 8.407 1.00 90.88 86 SER A O 1
ATOM 673 N N . ARG A 1 87 ? 4.161 -7.766 7.114 1.00 90.94 87 ARG A N 1
ATOM 674 C CA . ARG A 1 87 ? 4.598 -6.874 8.194 1.00 90.94 87 ARG A CA 1
ATOM 675 C C . ARG A 1 87 ? 3.463 -6.621 9.195 1.00 90.94 87 ARG A C 1
ATOM 677 O O . ARG A 1 87 ? 2.372 -6.201 8.801 1.00 90.94 87 ARG A O 1
ATOM 684 N N . PRO A 1 88 ? 3.714 -6.782 10.508 1.00 87.69 88 PRO A N 1
ATOM 685 C CA . PRO A 1 88 ? 2.776 -6.342 11.532 1.00 87.69 88 PRO A CA 1
ATOM 686 C C . PRO A 1 88 ? 2.486 -4.847 11.382 1.00 87.69 88 PRO A C 1
ATOM 688 O O . PRO A 1 88 ? 3.392 -4.063 11.092 1.00 87.69 88 PRO A O 1
ATOM 691 N N . HIS A 1 89 ? 1.234 -4.449 11.613 1.00 89.00 89 HIS A N 1
ATOM 692 C CA . HIS A 1 89 ? 0.792 -3.050 11.544 1.00 89.00 89 HIS A CA 1
ATOM 693 C C . HIS A 1 89 ? 0.887 -2.398 10.158 1.00 89.00 89 HIS A C 1
ATOM 695 O O . HIS A 1 89 ? 0.733 -1.183 10.059 1.00 89.00 89 HIS A O 1
ATOM 701 N N . SER A 1 90 ? 1.135 -3.163 9.092 1.00 93.19 90 SER A N 1
ATOM 702 C CA . SER A 1 90 ? 1.086 -2.650 7.726 1.00 93.19 90 SER A CA 1
ATOM 703 C C . SER A 1 90 ? -0.252 -2.978 7.070 1.00 93.19 90 SER A C 1
ATOM 705 O O . SER A 1 90 ? -0.869 -4.003 7.353 1.00 93.19 90 SER A O 1
ATOM 707 N N . SER A 1 91 ? -0.725 -2.072 6.224 1.00 93.44 91 SER A N 1
ATOM 708 C CA . SER A 1 91 ? -1.926 -2.256 5.416 1.00 93.44 91 SER A CA 1
ATOM 709 C C . SER A 1 91 ? -1.809 -1.448 4.133 1.00 93.44 91 SER A C 1
ATOM 711 O O . SER A 1 91 ? -1.096 -0.449 4.095 1.00 93.44 91 SER A O 1
ATOM 713 N N . LEU A 1 92 ? -2.513 -1.861 3.090 1.00 93.56 92 LEU A N 1
ATOM 714 C CA . LEU A 1 92 ? -2.639 -1.117 1.845 1.00 93.56 92 LEU A CA 1
ATOM 715 C C . LEU A 1 92 ? -3.926 -0.302 1.886 1.00 93.56 92 LEU A C 1
ATOM 717 O O . LEU A 1 92 ? -4.997 -0.842 2.149 1.00 93.56 92 LEU A O 1
ATOM 721 N N . VAL A 1 93 ? -3.821 0.995 1.629 1.00 92.88 93 VAL A N 1
ATOM 722 C CA . VAL A 1 93 ? -4.934 1.940 1.678 1.00 92.88 93 VAL A CA 1
ATOM 723 C C . VAL A 1 93 ? -5.158 2.545 0.303 1.00 92.88 93 VAL A C 1
ATOM 725 O O . VAL A 1 93 ? -4.206 2.906 -0.388 1.00 92.88 93 VAL A O 1
ATOM 728 N N . ARG A 1 94 ? -6.426 2.693 -0.082 1.00 90.88 94 ARG A N 1
ATOM 729 C CA . ARG A 1 94 ? -6.834 3.352 -1.322 1.00 90.88 94 ARG A CA 1
ATOM 730 C C . ARG A 1 94 ? -8.019 4.279 -1.080 1.00 90.88 94 ARG A C 1
ATOM 732 O O . ARG A 1 94 ? -9.021 3.879 -0.488 1.00 90.88 94 ARG A O 1
ATOM 739 N N . PHE A 1 95 ? -7.916 5.491 -1.616 1.00 90.19 95 PHE A N 1
ATOM 740 C CA . PHE A 1 95 ? -8.996 6.476 -1.657 1.00 90.19 95 PHE A CA 1
ATOM 741 C C . PHE A 1 95 ? -9.562 6.531 -3.075 1.00 90.19 95 PHE A C 1
ATOM 743 O O . PHE A 1 95 ? -8.857 6.893 -4.013 1.00 90.19 95 PHE A O 1
ATOM 750 N N . THR A 1 96 ? -10.816 6.139 -3.256 1.00 85.06 96 THR A N 1
ATOM 751 C CA . THR A 1 96 ? -11.497 6.198 -4.561 1.00 85.06 96 THR A CA 1
ATOM 752 C C . THR A 1 96 ? -12.204 7.539 -4.738 1.00 85.06 96 THR A C 1
ATOM 754 O O . THR A 1 96 ? -12.127 8.142 -5.806 1.00 85.06 96 THR A O 1
ATOM 757 N N . PHE A 1 97 ? -12.837 8.044 -3.677 1.00 83.19 97 PHE A N 1
ATOM 758 C CA . PHE A 1 97 ? -13.504 9.340 -3.662 1.00 83.19 97 PHE A CA 1
ATOM 759 C C . PHE A 1 97 ? -12.520 10.455 -3.304 1.00 83.19 97 PHE A C 1
ATOM 761 O O . PHE A 1 97 ? -11.737 10.323 -2.365 1.00 83.19 97 PHE A O 1
ATOM 768 N N . GLY A 1 98 ? -12.550 11.561 -4.053 1.00 78.62 98 GLY A N 1
ATOM 769 C CA . GLY A 1 98 ? -11.628 12.680 -3.837 1.00 78.62 98 GLY A CA 1
ATOM 770 C C . GLY A 1 98 ? -10.159 12.331 -4.105 1.00 78.62 98 GLY A C 1
ATOM 771 O O . GLY A 1 98 ? -9.266 13.026 -3.628 1.00 78.62 98 GLY A O 1
ATOM 772 N N . SER A 1 99 ? -9.898 11.273 -4.877 1.00 80.62 99 SER A N 1
ATOM 773 C CA . SER A 1 99 ? -8.556 10.789 -5.214 1.00 80.62 99 SER A CA 1
ATOM 774 C C . SER A 1 99 ? -7.654 11.882 -5.796 1.00 80.62 99 SER A C 1
ATOM 776 O O . SER A 1 99 ? -6.479 11.939 -5.437 1.00 80.62 99 SER A O 1
ATOM 778 N N . GLY A 1 100 ? -8.209 12.792 -6.60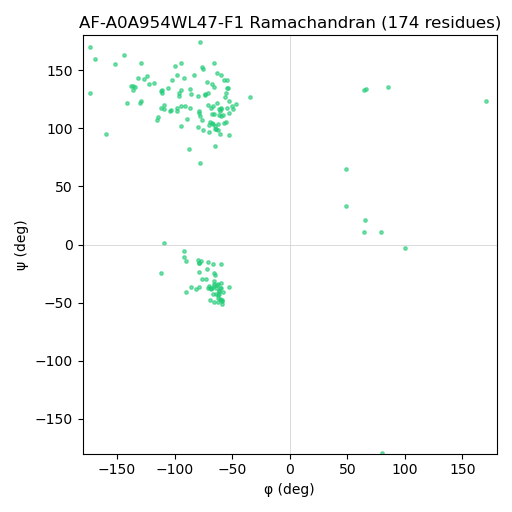4 1.00 82.25 100 GLY A N 1
ATOM 779 C CA . GLY A 1 100 ? -7.499 13.942 -7.179 1.00 82.25 100 GLY A CA 1
ATOM 780 C C . GLY A 1 100 ? -7.044 15.003 -6.168 1.00 82.25 100 GLY A C 1
ATOM 781 O O . GLY A 1 100 ? -6.163 15.792 -6.484 1.00 82.25 100 GLY A O 1
ATOM 782 N N . TYR A 1 101 ? -7.592 15.006 -4.949 1.00 83.31 101 TYR A N 1
ATOM 783 C CA . TYR A 1 101 ? -7.133 15.869 -3.852 1.00 83.31 101 TYR A CA 1
ATOM 784 C C . TYR A 1 101 ? -6.074 15.194 -2.973 1.00 83.31 101 TYR A C 1
ATOM 786 O O . TYR A 1 101 ? -5.455 15.843 -2.132 1.00 83.31 101 TYR A O 1
ATOM 794 N N . SER A 1 102 ? -5.863 13.887 -3.148 1.00 81.56 102 SER A N 1
ATOM 795 C CA . SER A 1 102 ? -4.823 13.142 -2.446 1.00 81.56 102 SER A CA 1
ATOM 796 C C . SER A 1 102 ? -3.538 13.117 -3.273 1.00 81.56 102 SER A C 1
ATOM 798 O O . SER A 1 102 ? -3.578 12.948 -4.490 1.00 81.56 102 SER A O 1
ATOM 800 N N . GLN A 1 103 ? -2.381 13.185 -2.611 1.00 83.06 103 GLN A N 1
ATOM 801 C CA . GLN A 1 103 ? -1.069 13.040 -3.268 1.00 83.06 103 GLN A CA 1
ATOM 802 C C . GLN A 1 103 ? -0.898 11.682 -3.971 1.00 83.06 103 GLN A C 1
ATOM 804 O O . GLN A 1 103 ? -0.024 11.507 -4.815 1.00 83.06 103 GLN A O 1
ATOM 809 N N . PHE A 1 104 ? -1.747 10.715 -3.627 1.00 82.62 104 PHE A N 1
ATOM 810 C CA . PHE A 1 104 ? -1.697 9.353 -4.136 1.00 82.62 104 PHE A CA 1
ATOM 811 C C . PHE A 1 104 ? -2.565 9.154 -5.380 1.00 82.62 104 PHE A C 1
ATOM 813 O O . PHE A 1 104 ? -2.515 8.076 -5.963 1.00 82.62 104 PHE A O 1
ATOM 820 N N . ALA A 1 105 ? -3.343 10.160 -5.805 1.00 83.94 105 ALA A N 1
ATOM 821 C CA . ALA A 1 105 ? -4.153 10.133 -7.029 1.00 83.94 105 ALA A CA 1
ATOM 822 C C . ALA A 1 105 ? -5.014 8.857 -7.184 1.00 83.94 105 ALA A C 1
ATOM 824 O O . ALA A 1 105 ? -5.230 8.359 -8.285 1.00 83.94 105 ALA A O 1
ATOM 825 N N . GLY A 1 106 ? -5.483 8.292 -6.064 1.00 85.62 106 GLY A N 1
ATOM 826 C CA . GLY A 1 106 ? -6.313 7.081 -6.038 1.00 85.62 106 GLY A CA 1
ATOM 827 C C . GLY A 1 106 ? -5.573 5.752 -6.198 1.00 85.62 106 GLY A C 1
ATOM 828 O O . GLY A 1 106 ? -6.224 4.712 -6.356 1.00 85.62 106 GLY A O 1
ATOM 829 N N . ARG A 1 107 ? -4.240 5.782 -6.123 1.00 90.75 107 ARG A N 1
ATOM 830 C CA . ARG A 1 107 ? -3.367 4.605 -6.079 1.00 90.75 107 ARG A CA 1
ATOM 831 C C . ARG A 1 107 ? -3.411 3.944 -4.704 1.00 90.75 107 ARG A C 1
ATOM 833 O O . ARG A 1 107 ? -3.624 4.608 -3.687 1.00 90.75 107 ARG A O 1
ATOM 840 N N . SER A 1 108 ? -3.185 2.636 -4.684 1.00 91.56 108 SER A N 1
ATOM 841 C CA . SER A 1 108 ? -2.999 1.883 -3.442 1.00 91.56 108 SER A CA 1
ATOM 842 C C . SER A 1 108 ? -1.627 2.179 -2.839 1.00 91.56 108 SER A C 1
ATOM 844 O O . SER A 1 108 ? -0.616 2.054 -3.527 1.00 91.56 108 SER A O 1
ATOM 846 N N . ILE A 1 109 ? -1.589 2.540 -1.556 1.00 91.94 109 ILE A N 1
ATOM 847 C CA . ILE A 1 109 ? -0.351 2.861 -0.836 1.00 91.94 109 ILE A CA 1
ATOM 848 C C . ILE A 1 109 ? -0.198 2.054 0.455 1.00 91.94 109 ILE A C 1
ATOM 850 O O . ILE A 1 109 ? -1.181 1.845 1.166 1.00 91.94 109 ILE A O 1
ATOM 854 N N . PRO A 1 110 ? 1.021 1.619 0.807 1.00 93.12 110 PRO A N 1
ATOM 855 C CA . PRO A 1 110 ? 1.281 0.999 2.093 1.00 93.12 110 PRO A CA 1
ATOM 856 C C . PRO A 1 110 ? 1.277 2.054 3.199 1.00 93.12 110 PRO A C 1
ATOM 858 O O . PRO A 1 110 ? 1.974 3.065 3.137 1.00 93.12 110 PRO A O 1
ATOM 861 N N . VAL A 1 111 ? 0.512 1.789 4.250 1.00 93.00 111 VAL A N 1
ATOM 862 C CA . VAL A 1 111 ? 0.426 2.599 5.462 1.00 93.00 111 VAL A CA 1
ATOM 863 C C . VAL A 1 111 ? 0.802 1.728 6.652 1.00 93.00 111 VAL A C 1
ATOM 865 O O . VAL A 1 111 ? 0.391 0.568 6.754 1.00 93.00 111 VAL A O 1
ATOM 868 N N . LYS A 1 112 ? 1.589 2.295 7.568 1.00 92.62 112 LYS A N 1
ATOM 869 C CA . LYS A 1 112 ? 1.873 1.698 8.872 1.00 92.62 112 LYS A CA 1
ATOM 870 C C . LYS A 1 112 ? 0.956 2.330 9.914 1.00 92.62 112 LYS A C 1
ATOM 872 O O . LYS A 1 112 ? 1.033 3.531 10.157 1.00 92.62 112 LYS A O 1
ATOM 877 N N . SER A 1 113 ? 0.107 1.523 10.533 1.00 89.50 113 SER A N 1
ATOM 878 C CA . SER A 1 113 ? -0.877 1.968 11.518 1.00 89.50 113 SER A CA 1
ATOM 879 C C . SER A 1 113 ? -0.556 1.375 12.884 1.00 89.50 113 SER A C 1
ATOM 881 O O . SER A 1 113 ? -0.762 0.187 13.125 1.00 89.50 113 SER A O 1
ATOM 883 N N . SER A 1 114 ? -0.068 2.215 13.793 1.00 88.44 114 SER A N 1
ATOM 884 C CA . SER A 1 114 ? 0.114 1.855 15.201 1.00 88.44 114 SER A CA 1
ATOM 885 C C . SER A 1 114 ? -1.095 2.276 16.033 1.00 88.44 114 SER A C 1
ATOM 887 O O . SER A 1 114 ? -1.818 3.208 15.680 1.00 88.44 114 SER A O 1
ATOM 889 N N . TYR A 1 115 ? -1.296 1.610 17.169 1.00 86.94 115 TYR A N 1
ATOM 890 C CA . TYR A 1 115 ? -2.275 2.058 18.153 1.00 86.94 115 TYR A CA 1
ATOM 891 C C . TYR A 1 115 ? -1.829 3.383 18.776 1.00 86.94 115 TYR A C 1
ATOM 893 O O . TYR A 1 115 ? -0.660 3.566 19.107 1.00 86.94 115 TYR A O 1
ATOM 901 N N . HIS A 1 116 ? -2.779 4.300 18.948 1.00 89.00 116 HIS A N 1
ATOM 902 C CA . HIS A 1 116 ? -2.541 5.606 19.568 1.00 89.00 116 HIS A CA 1
ATOM 903 C C . HIS A 1 116 ? -2.274 5.518 21.084 1.00 89.00 116 HIS A C 1
ATOM 905 O O . HIS A 1 116 ? -1.797 6.481 21.677 1.00 89.00 116 HIS A O 1
ATOM 911 N N . ILE A 1 117 ? -2.583 4.377 21.709 1.00 93.69 117 ILE A N 1
ATOM 912 C CA . ILE A 1 117 ? -2.282 4.073 23.111 1.00 93.69 117 ILE A CA 1
ATOM 913 C C . ILE A 1 117 ? -1.471 2.778 23.209 1.00 93.69 117 ILE A C 1
ATOM 915 O O . ILE A 1 117 ? -1.708 1.854 22.424 1.00 93.69 117 ILE A O 1
ATOM 919 N N . PRO A 1 118 ? -0.537 2.680 24.173 1.00 92.75 118 PRO A N 1
ATOM 920 C CA . PRO A 1 118 ? 0.167 1.435 24.436 1.00 92.75 118 PRO A CA 1
ATOM 921 C C . PRO A 1 118 ? -0.799 0.370 24.965 1.00 92.75 118 PRO A C 1
ATOM 923 O O . PRO A 1 118 ? -1.849 0.675 25.537 1.00 92.75 118 PRO A O 1
ATOM 926 N N . TYR A 1 119 ? -0.429 -0.897 24.790 1.00 90.38 119 TYR A N 1
ATOM 927 C CA . TYR A 1 119 ? -1.284 -2.028 25.154 1.00 90.38 119 TYR A CA 1
ATOM 928 C C . TYR A 1 119 ? -1.635 -2.053 26.651 1.00 90.38 119 TYR A C 1
ATOM 930 O O . TYR A 1 119 ? -2.775 -2.329 27.013 1.00 90.38 119 TYR A O 1
ATOM 938 N N . GLU A 1 120 ? -0.693 -1.683 27.517 1.00 95.44 120 GLU A N 1
ATOM 939 C CA . GLU A 1 120 ? -0.911 -1.591 28.967 1.00 95.44 120 GLU A CA 1
ATOM 940 C C . GLU A 1 120 ? -1.971 -0.539 29.325 1.00 95.44 120 GLU A C 1
ATOM 942 O O . GLU A 1 120 ? -2.877 -0.799 30.116 1.00 95.44 120 GLU A O 1
ATOM 947 N N . GLU A 1 121 ? -1.920 0.627 28.677 1.00 94.38 121 GLU A N 1
ATOM 948 C CA . GLU A 1 121 ? -2.905 1.695 28.860 1.00 94.38 121 GLU A CA 1
ATOM 949 C C . GLU A 1 121 ? -4.278 1.289 28.313 1.00 94.38 121 GLU A C 1
ATOM 951 O O . GLU A 1 121 ? -5.303 1.588 28.927 1.00 94.38 121 GLU A O 1
ATOM 956 N N . TYR A 1 122 ? -4.312 0.563 27.192 1.00 93.81 122 TYR A N 1
ATOM 957 C CA . TYR A 1 122 ? -5.544 -0.035 26.682 1.00 93.81 122 TYR A CA 1
ATOM 958 C C . TYR A 1 122 ? -6.159 -1.005 27.696 1.00 93.81 122 TYR A C 1
ATOM 960 O O . TYR A 1 122 ? -7.349 -0.895 27.986 1.00 93.81 122 TYR A O 1
ATOM 968 N N . LEU A 1 123 ? -5.368 -1.914 28.277 1.00 95.50 123 LEU A N 1
ATOM 969 C CA . LEU A 1 123 ? -5.851 -2.847 29.297 1.00 95.50 123 LEU A CA 1
ATOM 970 C C . LEU A 1 123 ? -6.364 -2.111 30.537 1.00 95.50 123 LEU A C 1
ATOM 972 O O . LEU A 1 123 ? -7.444 -2.436 31.031 1.00 95.50 123 LEU A O 1
ATOM 976 N N . ARG A 1 124 ? -5.644 -1.078 30.991 1.00 95.12 124 ARG A N 1
ATOM 977 C CA . ARG A 1 124 ? -6.066 -0.228 32.110 1.00 95.12 124 ARG A CA 1
ATOM 978 C C . ARG A 1 124 ? -7.409 0.448 31.833 1.00 95.12 124 ARG A C 1
ATOM 980 O O . ARG A 1 124 ? -8.296 0.379 32.676 1.00 95.12 124 ARG A O 1
ATOM 987 N N . ARG A 1 125 ? -7.586 1.067 30.658 1.00 91.25 125 ARG A N 1
ATOM 988 C CA . ARG A 1 125 ? -8.841 1.739 30.263 1.00 91.25 125 ARG A CA 1
ATOM 989 C C . ARG A 1 125 ? -9.987 0.762 30.044 1.00 91.25 125 ARG A C 1
ATOM 991 O O . ARG A 1 125 ? -11.109 1.052 30.430 1.00 91.25 125 ARG A O 1
ATOM 998 N N . ARG A 1 126 ? -9.710 -0.404 29.460 1.00 91.06 126 ARG A N 1
ATOM 999 C CA . ARG A 1 126 ? -10.696 -1.475 29.273 1.00 91.06 126 ARG A CA 1
ATOM 1000 C C . ARG A 1 126 ? -11.210 -2.014 30.612 1.00 91.06 126 ARG A C 1
ATOM 1002 O O . ARG A 1 126 ? -12.366 -2.408 30.688 1.00 91.06 126 ARG A O 1
ATOM 1009 N N . ALA A 1 127 ? -10.355 -2.067 31.634 1.00 92.81 127 ALA A N 1
ATOM 1010 C CA . ALA A 1 127 ? -10.729 -2.509 32.977 1.00 92.81 127 ALA A CA 1
ATOM 1011 C C . ALA A 1 127 ? -11.450 -1.426 33.798 1.00 92.81 127 ALA A C 1
ATOM 1013 O O . ALA A 1 127 ? -12.025 -1.740 34.839 1.00 92.81 127 ALA A O 1
ATOM 1014 N N . GLN A 1 128 ? -11.422 -0.161 33.364 1.00 89.12 128 GLN A N 1
ATOM 1015 C CA . GLN A 1 128 ? -12.156 0.898 34.046 1.00 89.12 128 GLN A CA 1
ATOM 1016 C C . GLN A 1 128 ? -13.661 0.742 33.808 1.00 89.12 128 GLN A C 1
ATOM 1018 O O . GLN A 1 128 ? -14.080 0.426 32.691 1.00 89.12 128 GLN A O 1
ATOM 1023 N N . PRO A 1 129 ? -14.491 0.975 34.839 1.00 85.69 129 PRO A N 1
ATOM 1024 C CA . PRO A 1 129 ? -15.928 1.028 34.645 1.00 85.69 129 PRO A CA 1
ATOM 1025 C C . PRO A 1 129 ? -16.264 2.146 33.655 1.00 85.69 129 PRO A C 1
ATOM 1027 O O . PRO A 1 129 ? -15.606 3.190 33.629 1.00 85.69 129 PRO A O 1
ATOM 1030 N N . TRP A 1 130 ? -17.300 1.925 32.845 1.00 79.06 130 TRP A N 1
ATOM 1031 C CA . TRP A 1 130 ? -17.817 2.963 31.959 1.00 79.06 130 TRP A CA 1
ATOM 1032 C C . TRP A 1 130 ? -18.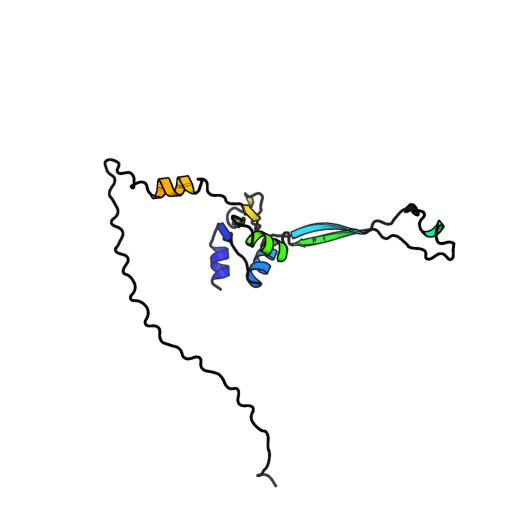128 4.223 32.783 1.00 79.06 130 TRP A C 1
ATOM 1034 O O . TRP A 1 130 ? -18.713 4.092 33.862 1.00 79.06 130 TRP A O 1
ATOM 1044 N N . PRO A 1 131 ? -17.738 5.427 32.335 1.00 78.38 131 PRO A N 1
ATOM 1045 C CA . PRO A 1 131 ? -17.910 6.634 33.130 1.00 78.38 131 PRO A CA 1
ATOM 1046 C C . PRO A 1 131 ? -19.395 6.882 33.428 1.00 78.38 131 PRO A C 1
ATOM 1048 O O . PRO A 1 131 ? -20.193 7.148 32.529 1.00 78.38 131 PRO A O 1
ATOM 1051 N N . THR A 1 132 ? -19.767 6.813 34.705 1.00 76.06 132 THR A N 1
ATOM 1052 C CA . THR A 1 132 ? -21.093 7.179 35.211 1.00 76.06 132 THR A CA 1
ATOM 1053 C C . THR A 1 132 ? -21.117 8.670 35.531 1.00 76.06 132 THR A C 1
ATOM 1055 O O . THR A 1 132 ? -20.920 9.097 36.666 1.00 76.06 132 THR A O 1
ATOM 1058 N N . ALA A 1 133 ? -21.332 9.488 34.503 1.00 76.19 133 ALA A N 1
ATOM 1059 C CA . ALA A 1 133 ? -21.694 10.889 34.696 1.00 76.19 133 ALA A CA 1
ATOM 1060 C C . ALA A 1 133 ? -23.180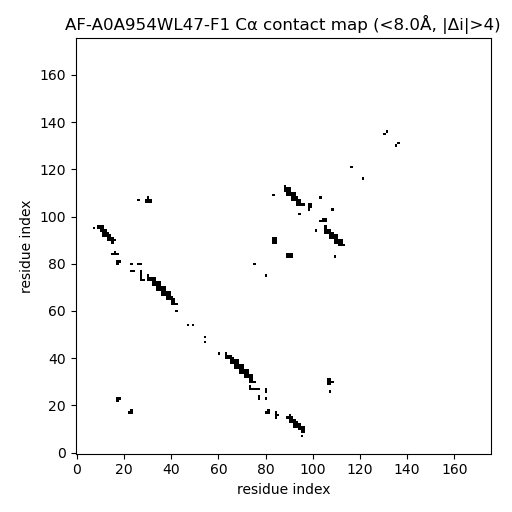 11.003 35.105 1.00 76.19 133 ALA A C 1
ATOM 1062 O O . ALA A 1 133 ? -23.982 10.148 34.712 1.00 76.19 133 ALA A O 1
ATOM 1063 N N . PRO A 1 134 ? -23.590 12.051 35.848 1.00 75.44 134 PRO A N 1
ATOM 1064 C CA . PRO A 1 134 ? -25.006 12.346 36.061 1.00 75.44 134 PRO A CA 1
ATOM 1065 C C . PRO A 1 134 ? -25.723 12.460 34.704 1.00 75.44 134 PRO A C 1
ATOM 1067 O O . PRO A 1 134 ? -25.365 13.307 33.890 1.00 75.44 134 PRO A O 1
ATOM 1070 N N . GLY A 1 135 ? -26.694 11.578 34.440 1.00 71.94 135 GLY A N 1
ATOM 1071 C CA . GLY A 1 135 ? -27.410 11.494 33.156 1.00 71.94 135 GLY A CA 1
ATOM 1072 C C . GLY A 1 135 ? -26.943 10.388 32.198 1.00 71.94 135 GLY A C 1
ATOM 1073 O O . GLY A 1 135 ? -27.562 10.199 31.153 1.00 71.94 135 GLY A O 1
ATOM 1074 N N . ALA A 1 136 ? -25.902 9.621 32.534 1.00 73.12 136 ALA A N 1
ATOM 1075 C CA . ALA A 1 136 ? -25.517 8.438 31.766 1.00 73.12 136 ALA A CA 1
ATOM 1076 C C . ALA A 1 136 ? -26.415 7.237 32.121 1.00 73.12 136 ALA A C 1
ATOM 1078 O O . ALA A 1 136 ? -26.542 6.875 33.289 1.00 73.12 136 ALA A O 1
ATOM 1079 N N . PHE A 1 137 ? -27.010 6.592 31.116 1.00 68.38 137 PHE A N 1
ATOM 1080 C CA . PHE A 1 137 ? -27.719 5.318 31.263 1.00 68.38 137 PHE A CA 1
ATOM 1081 C C . PHE A 1 137 ? -26.870 4.188 30.674 1.00 68.38 137 PHE A C 1
ATOM 1083 O O . PHE A 1 137 ? -26.313 4.316 29.583 1.00 68.38 137 PHE A O 1
ATOM 1090 N N . GLN A 1 138 ? -26.751 3.071 31.394 1.00 66.88 138 GLN A N 1
ATOM 1091 C CA . GLN A 1 138 ? -26.166 1.858 30.828 1.00 66.88 138 GLN A CA 1
ATOM 1092 C C . GLN A 1 138 ? -27.149 1.275 29.815 1.00 66.88 138 GLN A C 1
ATOM 1094 O O . GLN A 1 138 ? -28.278 0.930 30.163 1.00 66.88 138 GLN A O 1
ATOM 1099 N N . ILE A 1 139 ? -26.716 1.152 28.560 1.00 72.12 139 ILE A N 1
ATOM 1100 C CA . ILE A 1 139 ? -27.424 0.330 27.580 1.00 72.12 139 ILE A CA 1
ATOM 1101 C C . ILE A 1 139 ? -27.302 -1.106 28.087 1.00 72.12 139 ILE A C 1
ATOM 1103 O O . ILE A 1 139 ? -26.198 -1.649 28.134 1.00 72.12 139 ILE A O 1
ATOM 1107 N N . GLN A 1 140 ? -28.416 -1.708 28.509 1.00 73.38 140 GLN A N 1
ATOM 1108 C CA . GLN A 1 140 ? -28.453 -3.141 28.772 1.00 73.38 140 GLN A CA 1
ATOM 1109 C C . GLN A 1 140 ? -28.095 -3.831 27.458 1.00 73.38 140 GLN A C 1
ATOM 1111 O O . GLN A 1 140 ? -28.835 -3.721 26.479 1.00 73.38 140 GLN A O 1
ATOM 1116 N N . ALA A 1 141 ? -26.913 -4.448 27.407 1.00 70.25 141 ALA A N 1
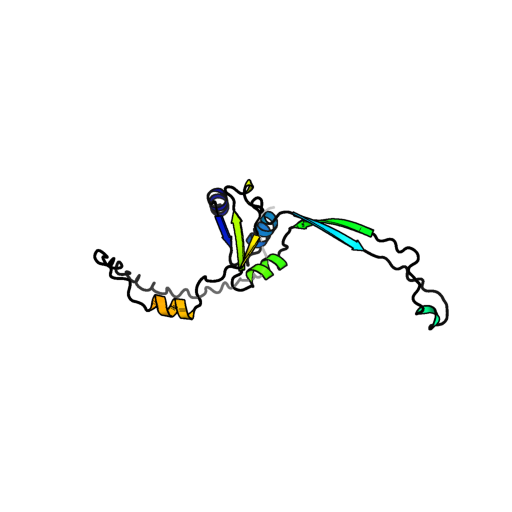ATOM 1117 C CA . ALA A 1 141 ? -26.507 -5.194 26.230 1.00 70.25 141 ALA A CA 1
ATOM 1118 C C . ALA A 1 141 ? -27.598 -6.240 25.961 1.00 70.25 141 ALA A C 1
ATOM 1120 O O . ALA A 1 141 ? -27.958 -6.960 26.898 1.00 70.25 141 ALA A O 1
ATOM 1121 N N . PRO A 1 142 ? -28.160 -6.306 24.739 1.00 71.44 142 PRO A N 1
ATOM 1122 C CA . PRO A 1 142 ? -29.127 -7.340 24.424 1.00 71.44 142 PRO A CA 1
ATOM 1123 C C . PRO A 1 142 ? -28.468 -8.684 24.717 1.00 71.44 142 PRO A C 1
ATOM 1125 O O . PRO A 1 142 ? -27.322 -8.914 24.320 1.00 71.44 142 PRO A O 1
ATOM 1128 N N . GLU A 1 143 ? -29.171 -9.528 25.468 1.00 72.38 143 GLU A N 1
ATOM 1129 C CA . GLU A 1 143 ? -28.706 -10.862 25.813 1.00 72.38 143 GLU A CA 1
ATOM 1130 C C . GLU A 1 143 ? -28.324 -11.558 24.506 1.00 72.38 143 GLU A C 1
ATOM 1132 O O . GLU A 1 143 ? -29.151 -11.736 23.605 1.00 72.38 143 GLU A O 1
ATOM 1137 N N . ARG A 1 144 ? -27.026 -11.836 24.338 1.00 63.91 144 ARG A N 1
ATOM 1138 C CA . ARG A 1 144 ? -26.533 -12.525 23.153 1.00 63.91 144 ARG A CA 1
ATOM 1139 C C . ARG A 1 144 ? -27.141 -13.912 23.220 1.00 63.91 144 ARG A C 1
ATOM 1141 O O . ARG A 1 144 ? -26.637 -14.752 23.953 1.00 63.91 144 ARG A O 1
ATOM 1148 N N . VAL A 1 145 ? -28.222 -14.130 22.477 1.00 69.19 145 VAL A N 1
ATOM 1149 C CA . VAL A 1 145 ? -28.796 -15.458 22.296 1.00 69.19 145 VAL A CA 1
ATOM 1150 C C . VAL A 1 145 ? -27.676 -16.310 21.720 1.00 69.19 145 VAL A C 1
ATOM 1152 O O . VAL A 1 145 ? -27.281 -16.138 20.563 1.00 69.19 145 VAL A O 1
ATOM 1155 N N . GLU A 1 146 ? -27.087 -17.162 22.556 1.00 62.41 146 GLU A N 1
ATOM 1156 C CA . GLU A 1 146 ? -26.159 -18.175 22.092 1.00 62.41 146 GLU A CA 1
ATOM 1157 C C . GLU A 1 146 ? -26.940 -19.012 21.086 1.00 62.41 146 GLU A C 1
ATOM 1159 O O . GLU A 1 146 ? -27.923 -19.678 21.420 1.00 62.41 146 GLU A O 1
ATOM 1164 N N . SER A 1 147 ? -26.565 -18.905 19.812 1.00 60.12 147 SER A N 1
ATOM 1165 C CA . SER A 1 147 ? -27.093 -19.826 18.821 1.00 60.12 147 SER A CA 1
ATOM 1166 C C . SER A 1 147 ? -26.664 -21.214 19.275 1.00 60.12 147 SER A C 1
ATOM 1168 O O . SER A 1 147 ? -25.475 -21.500 19.413 1.00 60.12 147 SER A O 1
ATOM 1170 N N . LYS A 1 148 ? -27.672 -22.035 19.588 1.00 56.41 148 LYS A N 1
ATOM 1171 C CA . LYS A 1 148 ? -27.560 -23.458 19.904 1.00 56.41 148 LYS A CA 1
ATOM 1172 C C . LYS A 1 148 ? -26.440 -24.062 19.046 1.00 56.41 148 LYS A C 1
ATOM 1174 O O . LYS A 1 148 ? -26.490 -23.858 17.829 1.00 56.41 148 LYS A O 1
ATOM 1179 N N . PRO A 1 149 ? -25.444 -24.757 19.629 1.00 51.41 149 PRO A N 1
ATOM 1180 C CA . PRO A 1 149 ? -24.343 -25.301 18.850 1.00 51.41 149 PRO A CA 1
ATOM 1181 C C . PRO A 1 149 ? -24.935 -26.130 17.716 1.00 51.41 149 PRO A C 1
ATOM 1183 O O . PRO A 1 149 ? -25.770 -27.010 17.952 1.00 51.41 149 PRO A O 1
ATOM 1186 N N . ALA A 1 150 ? -24.563 -25.774 16.485 1.00 52.91 150 ALA A N 1
ATOM 1187 C CA . ALA A 1 150 ? -24.926 -26.533 15.307 1.00 52.91 150 ALA A CA 1
ATOM 1188 C C . ALA A 1 150 ? -24.564 -27.992 15.590 1.00 52.91 150 ALA A C 1
ATOM 1190 O O . ALA A 1 150 ? -23.407 -28.294 15.891 1.00 52.91 150 ALA A O 1
ATOM 1191 N N . GLN A 1 151 ? -25.564 -28.877 15.565 1.00 48.41 151 GLN A N 1
ATOM 1192 C CA . GLN A 1 151 ? -25.325 -30.312 15.563 1.00 48.41 151 GLN A CA 1
ATOM 1193 C C . GLN A 1 151 ? -24.286 -30.581 14.479 1.00 48.41 151 GLN A C 1
ATOM 1195 O O . GLN A 1 151 ? -24.532 -30.302 13.306 1.00 48.41 151 GLN A O 1
ATOM 1200 N N . SER A 1 152 ? -23.115 -31.074 14.879 1.00 46.22 152 SER A N 1
ATOM 1201 C CA . SER A 1 152 ? -22.129 -31.582 13.943 1.00 46.22 152 SER A CA 1
ATOM 1202 C C . SER A 1 152 ? -22.777 -32.759 13.225 1.00 46.22 152 SER A C 1
ATOM 1204 O O . SER A 1 152 ? -22.858 -33.863 13.766 1.00 46.22 152 SER A O 1
ATOM 1206 N N . VAL A 1 153 ? -23.294 -32.524 12.023 1.00 49.88 153 VAL A N 1
ATOM 1207 C CA . VAL A 1 153 ? -23.571 -33.616 11.102 1.00 49.88 153 VAL A CA 1
ATOM 1208 C C . VAL A 1 153 ? -22.193 -34.147 10.737 1.00 49.88 153 VAL A C 1
ATOM 1210 O O . VAL A 1 153 ? -21.422 -33.468 10.060 1.00 49.88 153 VAL A O 1
ATOM 1213 N N . ALA A 1 154 ? -21.840 -35.299 11.301 1.00 47.88 154 ALA A N 1
ATOM 1214 C CA . ALA A 1 154 ? -20.643 -36.030 10.935 1.00 47.88 154 ALA A CA 1
ATOM 1215 C C . ALA A 1 154 ? -20.768 -36.394 9.451 1.00 47.88 154 ALA A C 1
ATOM 1217 O O . ALA A 1 154 ? -21.444 -37.353 9.090 1.00 47.88 154 ALA A O 1
ATOM 1218 N N . ALA A 1 155 ? -20.187 -35.569 8.585 1.00 55.25 155 ALA A N 1
ATOM 1219 C CA . ALA A 1 155 ? -19.964 -35.934 7.202 1.00 55.25 155 ALA A CA 1
ATOM 1220 C C . ALA A 1 155 ? -18.783 -36.906 7.203 1.00 55.25 155 ALA A C 1
ATOM 1222 O O . ALA A 1 155 ? -17.627 -36.496 7.321 1.00 55.25 155 ALA A O 1
ATOM 1223 N N . GLU A 1 156 ? -19.082 -38.201 7.146 1.00 48.22 156 GLU A N 1
ATOM 1224 C CA . GLU A 1 156 ? -18.087 -39.198 6.772 1.00 48.22 156 GLU A CA 1
ATOM 1225 C C . GLU A 1 156 ? -17.487 -38.791 5.415 1.00 48.22 156 GLU A C 1
ATOM 1227 O O . GLU A 1 156 ? -18.232 -38.385 4.514 1.00 48.22 156 GLU A O 1
ATOM 1232 N N . PRO A 1 157 ? -16.155 -38.835 5.241 1.00 47.94 157 PRO A N 1
ATOM 1233 C CA . PRO A 1 157 ? -15.562 -38.527 3.955 1.00 47.94 157 PRO A CA 1
ATOM 1234 C C . PRO A 1 157 ? -15.965 -39.625 2.969 1.00 47.94 157 PRO A C 1
ATOM 1236 O O . PRO A 1 157 ? -15.541 -40.773 3.095 1.00 47.94 157 PRO A O 1
ATOM 1239 N N . VAL A 1 158 ? -16.780 -39.269 1.976 1.00 52.72 158 VAL A N 1
ATOM 1240 C CA . VAL A 1 158 ? -17.019 -40.117 0.808 1.00 52.72 158 VAL A CA 1
ATOM 1241 C C . VAL A 1 158 ? -15.688 -40.232 0.071 1.00 52.72 158 VAL A C 1
ATOM 1243 O O . VAL A 1 158 ? -15.264 -39.318 -0.635 1.00 52.72 158 VAL A O 1
ATOM 1246 N N . VAL A 1 159 ? -14.996 -41.346 0.293 1.00 45.94 159 VAL A N 1
ATOM 1247 C CA . VAL A 1 159 ? -13.835 -41.752 -0.492 1.00 45.94 159 VAL A CA 1
ATOM 1248 C C . VAL A 1 159 ? -14.349 -42.059 -1.895 1.00 45.94 159 VAL A C 1
ATOM 1250 O O . VAL A 1 159 ? -14.991 -43.082 -2.118 1.00 45.94 159 VAL A O 1
ATOM 1253 N N . ALA A 1 160 ? -14.106 -41.147 -2.833 1.00 44.19 160 ALA A N 1
ATOM 1254 C CA . ALA A 1 160 ? -14.299 -41.413 -4.249 1.00 44.19 160 ALA A CA 1
ATOM 1255 C C . ALA A 1 160 ? -13.209 -42.396 -4.697 1.00 44.19 160 ALA A C 1
ATOM 1257 O O . ALA A 1 160 ? -12.064 -42.016 -4.934 1.00 44.19 160 ALA A O 1
ATOM 1258 N N . THR A 1 161 ? -13.541 -43.683 -4.739 1.00 41.88 161 THR A N 1
ATOM 1259 C CA . THR A 1 161 ? -12.750 -44.674 -5.463 1.00 41.88 161 THR A CA 1
ATOM 1260 C C . THR A 1 161 ? -13.098 -44.569 -6.941 1.00 41.88 161 THR A C 1
ATOM 1262 O O . THR A 1 161 ? -14.131 -45.071 -7.382 1.00 41.88 161 THR A O 1
ATOM 1265 N N . ASP A 1 162 ? -12.229 -43.912 -7.705 1.00 37.97 162 ASP A N 1
ATOM 1266 C CA . ASP A 1 162 ? -12.276 -43.948 -9.164 1.00 37.97 162 ASP A CA 1
ATOM 1267 C C . ASP A 1 162 ? -12.065 -45.396 -9.633 1.00 37.97 162 ASP A C 1
ATOM 1269 O O . ASP A 1 162 ? -10.996 -45.990 -9.472 1.00 37.97 162 ASP A O 1
ATOM 1273 N N . TYR A 1 163 ? -13.126 -45.986 -10.182 1.00 36.25 163 TYR A N 1
ATOM 1274 C CA . TYR A 1 163 ? -13.106 -47.300 -10.812 1.00 36.25 163 TYR A CA 1
ATOM 1275 C C . TYR A 1 163 ? -12.449 -47.155 -12.193 1.00 36.25 163 TYR A C 1
ATOM 1277 O O . TYR A 1 163 ? -13.047 -46.603 -13.117 1.00 36.25 163 TYR A O 1
ATOM 1285 N N . TYR A 1 164 ? -11.219 -47.648 -12.352 1.00 36.66 164 TYR A N 1
ATOM 1286 C CA . TYR A 1 164 ? -10.637 -47.862 -13.678 1.00 36.66 164 TYR A CA 1
ATOM 1287 C C . TYR A 1 164 ? -11.392 -49.016 -14.349 1.00 36.66 164 TYR A C 1
ATOM 1289 O O . TYR A 1 164 ? -11.239 -50.175 -13.965 1.00 36.66 164 TYR A O 1
ATOM 1297 N N . GLY A 1 165 ? -12.245 -48.690 -15.321 1.00 35.81 165 GLY A N 1
ATOM 1298 C CA . GLY A 1 165 ? -12.936 -49.676 -16.146 1.00 35.81 165 GLY A CA 1
ATOM 1299 C C . GLY A 1 165 ? -11.935 -50.497 -16.957 1.00 35.81 165 GLY A C 1
ATOM 1300 O O . GLY A 1 165 ? -11.154 -49.940 -17.729 1.00 35.81 165 GLY A O 1
ATOM 1301 N N . SER A 1 166 ? -11.964 -51.819 -16.773 1.00 38.31 166 SER A N 1
ATOM 1302 C CA . SER A 1 166 ? -11.268 -52.770 -17.632 1.00 38.31 166 SER A CA 1
ATOM 1303 C C . SER A 1 166 ? -11.898 -52.745 -19.023 1.00 38.31 166 SER A C 1
ATOM 1305 O O . SER A 1 166 ? -13.083 -53.042 -19.180 1.00 38.31 166 SER A O 1
ATOM 1307 N N . PHE A 1 167 ? -11.098 -52.394 -20.021 1.00 45.16 167 PHE A N 1
ATOM 1308 C CA . PHE A 1 167 ? -11.392 -52.678 -21.417 1.00 45.16 167 PHE A CA 1
ATOM 1309 C C . PHE A 1 167 ? -11.053 -54.145 -21.692 1.00 45.16 167 PHE A C 1
ATOM 1311 O O . PHE A 1 167 ? -9.884 -54.499 -21.624 1.00 45.16 167 PHE A O 1
ATOM 1318 N N . ASP A 1 168 ? -12.077 -54.948 -21.968 1.00 39.72 168 ASP A N 1
ATOM 1319 C CA . ASP A 1 168 ? -12.050 -56.189 -22.760 1.00 39.72 168 ASP A CA 1
ATOM 1320 C C . ASP A 1 168 ? -13.514 -56.406 -23.204 1.00 39.72 168 ASP A C 1
ATOM 1322 O O . ASP A 1 168 ? -14.394 -56.587 -22.365 1.00 39.72 168 ASP A O 1
ATOM 1326 N N . ASP A 1 169 ? -13.919 -55.974 -24.397 1.00 40.31 169 ASP A N 1
ATOM 1327 C CA . ASP A 1 169 ? -13.750 -56.568 -25.736 1.00 40.31 169 ASP A CA 1
ATOM 1328 C C . ASP A 1 169 ? -14.837 -57.608 -26.090 1.00 40.31 169 ASP A C 1
ATOM 1330 O O . ASP A 1 169 ? -15.154 -58.494 -25.300 1.00 40.31 169 ASP A O 1
ATOM 1334 N N . THR A 1 170 ? -15.342 -57.507 -27.332 1.00 39.03 170 THR A N 1
ATOM 1335 C CA . THR A 1 170 ? -16.148 -58.484 -28.115 1.00 39.03 170 THR A CA 1
ATOM 1336 C C . THR A 1 170 ? -17.575 -58.851 -27.637 1.00 39.03 170 THR A C 1
ATOM 1338 O O . THR A 1 170 ? -17.787 -59.175 -26.480 1.00 39.03 170 THR A O 1
ATOM 1341 N N . SER A 1 171 ? -18.651 -58.901 -28.443 1.00 38.28 171 SER A N 1
ATOM 1342 C CA . SER A 1 171 ? -18.863 -58.849 -29.903 1.00 38.28 171 SER A CA 1
ATOM 1343 C C . SER A 1 171 ? -20.360 -58.677 -30.244 1.00 38.28 171 SER A C 1
ATOM 1345 O O . SER A 1 171 ? -21.201 -59.134 -29.473 1.00 38.28 171 SER A O 1
ATOM 1347 N N . SER A 1 172 ? -20.627 -58.192 -31.476 1.00 42.78 172 SER A N 1
ATOM 1348 C CA . SER A 1 172 ? -21.743 -58.538 -32.409 1.00 42.78 172 SER A CA 1
ATOM 1349 C C . SER A 1 172 ? -23.187 -58.213 -31.979 1.00 42.78 172 SER A C 1
ATOM 1351 O O . SER A 1 172 ? -23.580 -58.520 -30.868 1.00 42.78 172 SER A O 1
ATOM 1353 N N . GLU A 1 173 ? -24.081 -57.611 -32.770 1.00 37.44 173 GLU A N 1
ATOM 1354 C CA . GLU A 1 173 ? -24.364 -57.580 -34.223 1.00 37.44 173 GLU A CA 1
ATOM 1355 C C . GLU A 1 173 ? -24.826 -56.131 -34.584 1.00 37.44 173 GLU A C 1
ATOM 1357 O O . GLU A 1 173 ? -25.143 -55.361 -33.682 1.00 37.44 173 GLU A O 1
ATOM 1362 N N . ILE A 1 174 ? -24.880 -55.598 -35.811 1.00 35.72 174 ILE A N 1
ATOM 1363 C CA . ILE A 1 174 ? -25.638 -55.992 -37.012 1.00 35.72 174 ILE A CA 1
ATOM 1364 C C . ILE A 1 174 ? -25.154 -55.068 -38.163 1.00 35.72 174 ILE A C 1
ATOM 1366 O O . ILE A 1 174 ? -25.140 -53.852 -37.965 1.00 35.72 174 ILE A O 1
ATOM 1370 N N . LEU A 1 175 ? -24.797 -55.610 -39.339 1.00 34.72 175 LEU A N 1
ATOM 1371 C CA . LEU A 1 175 ? -25.349 -55.256 -40.669 1.00 34.72 175 LEU A CA 1
ATOM 1372 C C . LEU A 1 175 ? -24.536 -55.899 -41.814 1.00 34.72 175 LEU A C 1
ATOM 1374 O O . LEU A 1 175 ? -23.337 -55.653 -41.936 1.00 34.72 175 LEU A O 1
ATOM 1378 N N . ASP A 1 176 ? -25.294 -56.650 -42.624 1.00 33.91 176 ASP A N 1
ATOM 1379 C CA . ASP A 1 176 ? -25.048 -57.330 -43.912 1.00 33.91 176 ASP A CA 1
ATOM 1380 C C . ASP A 1 176 ? -24.157 -58.585 -43.972 1.00 33.91 176 ASP A C 1
ATOM 1382 O O . ASP A 1 176 ? -22.911 -58.493 -43.921 1.00 33.91 176 ASP A O 1
#

Mean predicted aligned error: 16.65 Å

Sequence (176 aa):
DLGDTIDSCTAFKQVFRASDLASLQRLEALSGLVTDHAATWHQAYERGTGDLSDRYEEMHAEDGVVRVTEMERARYDGDDLRAISSRPHSSLVRFTFGSGYSQFAGRSIPVKSSYHIPYEEYLRRRAQPWPTAPGAFQIQAPERVESKPAQSVAAEPVVATDYYGSFDDTSSEILD

Solvent-accessible surface area (backbone atoms only — not comparable to full-atom values): 11551 Å² total; per-residue (Å²): 117,68,66,62,51,51,60,69,74,40,47,66,48,78,46,52,69,58,86,51,69,69,54,35,54,51,49,25,67,41,33,37,75,40,83,45,78,48,76,45,77,61,80,87,79,78,88,69,94,69,63,77,74,73,71,66,56,78,74,73,73,79,78,57,66,68,47,74,45,81,46,81,39,58,61,36,51,66,66,53,48,38,55,46,32,68,38,86,52,28,29,38,36,32,35,66,56,68,15,87,80,40,99,56,60,44,27,48,40,83,44,78,58,75,74,96,58,57,71,69,57,47,52,54,56,70,72,46,76,79,84,80,50,96,90,63,75,83,77,78,72,75,79,77,77,74,74,72,78,74,78,79,75,81,74,74,81,80,78,82,75,82,77,82,78,82,88,78,80,89,79,92,87,87,87,135

Foldseek 3Di:
DVVVVCVVPDQKDKALADDDPVVLVVLLVQQDKDKDKDKDWDDDQDPDPDDPVVSPPPPDPPDTPTDIDIDIGRPAHSVNRRVQNVDPQKIWMFGPPPLVVDPSSRGIDIDRDDDPDDPVVVVVVVPDDDDDDVPDDDDPDPDPPPDDPPPPPPPDPPPPDDDPDDDDDDDDDDDD

Secondary structure (DSSP, 8-s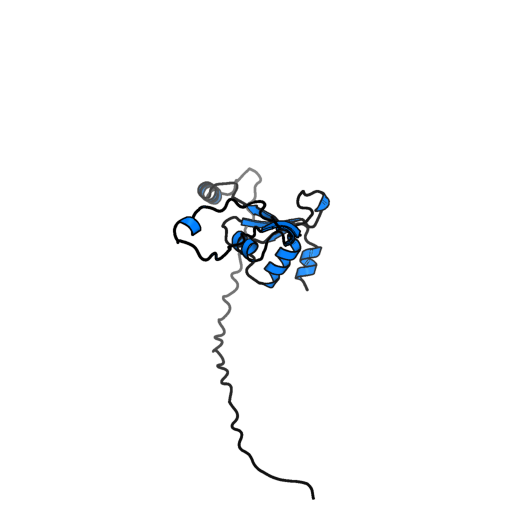tate):
-HHHHHHHH-SEEEES---SHHHHHHHHHHH-EEEEEEEEE-------SS-TTTTSS----TT--EEEEEEEEESS-HHHHHHHHHSTTEEEEEE-TTGGGSTTTT--EEEE---SS-HHHHHHHHHSPP---TT-------------PPP-------------------------